Protein AF-A0A0M2PJA9-F1 (afdb_monomer_lite)

Foldseek 3Di:
DDDPCLVVVLVVLVVVLVVLVVCCVPPDVDPVSVVVSVVSVVVSVVSVVVCVVVPVCPPVVVVVVVVLVVQLVVLLVVLVVQLVVQLVVVVVCVVVVVDDDDSVRSNVVSVVVSVVSSVVSSVVVVVVD

Structure (mmCIF, N/CA/C/O backbone):
data_AF-A0A0M2PJA9-F1
#
_entry.id   AF-A0A0M2PJA9-F1
#
loop_
_atom_site.group_PDB
_atom_site.id
_atom_site.type_symbol
_atom_site.label_atom_id
_atom_site.label_alt_id
_atom_site.label_comp_id
_atom_site.label_asym_id
_atom_site.label_entity_id
_atom_site.label_seq_id
_atom_site.pdbx_PDB_ins_code
_atom_site.Cartn_x
_atom_site.Cartn_y
_atom_site.Cartn_z
_atom_site.occupancy
_atom_site.B_iso_or_equiv
_atom_site.auth_seq_id
_atom_site.auth_comp_id
_atom_site.auth_asym_id
_atom_site.auth_atom_id
_atom_site.pdbx_PDB_model_num
ATOM 1 N N . MET A 1 1 ? 10.267 5.808 -22.394 1.00 37.38 1 MET A N 1
ATOM 2 C CA . MET A 1 1 ? 9.254 6.317 -21.436 1.00 37.38 1 MET A CA 1
ATOM 3 C C . MET A 1 1 ? 8.039 5.380 -21.305 1.00 37.38 1 MET A C 1
ATOM 5 O O . MET A 1 1 ? 6.910 5.829 -21.160 1.00 37.38 1 MET A O 1
ATOM 9 N N . MET A 1 2 ? 8.244 4.058 -21.337 1.00 45.66 2 MET A N 1
ATOM 10 C CA . MET A 1 2 ? 7.163 3.067 -21.336 1.00 45.66 2 MET A CA 1
ATOM 11 C C . MET A 1 2 ? 7.559 1.926 -20.396 1.00 45.66 2 MET A C 1
ATOM 13 O O . MET A 1 2 ? 8.417 1.137 -20.761 1.00 45.66 2 MET A O 1
ATOM 17 N N . ASN A 1 3 ? 7.012 1.920 -19.169 1.00 49.75 3 ASN A N 1
ATOM 18 C CA . ASN A 1 3 ? 6.812 0.709 -18.345 1.00 49.75 3 ASN A CA 1
ATOM 19 C C . ASN A 1 3 ? 6.165 0.949 -16.961 1.00 49.75 3 ASN A C 1
ATOM 21 O O . ASN A 1 3 ? 5.643 0.004 -16.372 1.00 49.75 3 ASN A O 1
ATOM 25 N N . MET A 1 4 ? 6.110 2.187 -16.441 1.00 46.41 4 MET A N 1
ATOM 26 C CA . MET A 1 4 ? 5.408 2.460 -15.166 1.00 46.41 4 MET A CA 1
ATOM 27 C C . MET A 1 4 ? 3.885 2.291 -15.269 1.00 46.41 4 MET A C 1
ATOM 29 O O . MET A 1 4 ? 3.255 1.787 -14.342 1.00 46.41 4 MET A O 1
ATOM 33 N N . LYS A 1 5 ? 3.295 2.623 -16.427 1.00 49.28 5 LYS A N 1
ATOM 34 C CA . LYS A 1 5 ? 1.845 2.521 -16.660 1.00 49.28 5 LYS A CA 1
ATOM 35 C C . LYS A 1 5 ? 1.326 1.089 -16.470 1.00 49.28 5 LYS A C 1
ATOM 37 O O . LYS A 1 5 ? 0.276 0.920 -15.871 1.00 49.28 5 LYS A O 1
ATOM 42 N N . TYR A 1 6 ? 2.079 0.071 -16.898 1.00 50.50 6 TYR A N 1
ATOM 43 C CA . TYR A 1 6 ? 1.665 -1.336 -16.805 1.00 50.50 6 TYR A CA 1
ATOM 44 C C . TYR A 1 6 ? 1.787 -1.910 -15.391 1.00 50.50 6 TYR A C 1
ATOM 46 O O . TYR A 1 6 ? 0.882 -2.607 -14.940 1.00 50.50 6 TYR A O 1
ATOM 54 N N . LYS A 1 7 ? 2.862 -1.574 -14.662 1.00 54.88 7 LYS A N 1
ATOM 55 C CA . LYS A 1 7 ? 3.072 -2.036 -13.279 1.00 54.88 7 LYS A CA 1
ATOM 56 C C . LYS A 1 7 ? 2.040 -1.433 -12.323 1.00 54.88 7 LYS A C 1
ATOM 58 O O . LYS A 1 7 ? 1.399 -2.160 -11.571 1.00 54.88 7 LYS A O 1
ATOM 63 N N . THR A 1 8 ? 1.828 -0.120 -12.397 1.00 56.91 8 THR A N 1
ATOM 64 C CA . THR A 1 8 ? 0.839 0.576 -11.563 1.00 56.91 8 THR A CA 1
ATOM 65 C C . THR A 1 8 ? -0.585 0.153 -11.930 1.00 56.91 8 THR A C 1
ATOM 67 O O . THR A 1 8 ? -1.390 -0.107 -11.042 1.00 56.91 8 THR A O 1
ATOM 70 N N . TYR A 1 9 ? -0.887 -0.031 -13.221 1.00 65.31 9 TYR A N 1
ATOM 71 C CA . TYR A 1 9 ? -2.179 -0.559 -13.664 1.00 65.31 9 TYR A CA 1
ATOM 72 C C . TYR A 1 9 ? -2.434 -1.987 -13.167 1.00 65.31 9 TYR A C 1
ATOM 74 O O . TYR A 1 9 ? -3.529 -2.258 -12.689 1.00 65.31 9 TYR A O 1
ATOM 82 N N . PHE A 1 10 ? -1.438 -2.881 -13.198 1.00 65.69 10 PHE A N 1
ATOM 83 C CA . PHE A 1 10 ? -1.579 -4.237 -12.654 1.00 65.69 10 PHE A CA 1
ATOM 84 C C . PHE A 1 10 ? -1.876 -4.230 -11.148 1.00 65.69 10 PHE A C 1
ATOM 86 O O . PHE A 1 10 ? -2.748 -4.967 -10.695 1.00 65.69 10 PHE A O 1
ATOM 93 N N . ILE A 1 11 ? -1.208 -3.355 -10.388 1.00 67.75 11 ILE A N 1
ATOM 94 C CA . ILE A 1 11 ? -1.462 -3.168 -8.950 1.00 67.75 11 ILE A CA 1
ATOM 95 C C . ILE A 1 11 ? -2.884 -2.641 -8.711 1.00 67.75 11 ILE A C 1
ATOM 97 O O . ILE A 1 11 ? -3.604 -3.173 -7.875 1.00 67.75 11 ILE A O 1
ATOM 101 N N . PHE A 1 12 ? -3.343 -1.643 -9.468 1.00 70.00 12 PHE A N 1
ATOM 102 C CA . PHE A 1 12 ? -4.725 -1.167 -9.339 1.00 70.00 12 PHE A CA 1
ATOM 103 C C . PHE A 1 12 ? -5.751 -2.244 -9.714 1.00 70.00 12 PHE A C 1
ATOM 105 O O . PHE A 1 12 ? -6.774 -2.383 -9.046 1.00 70.00 12 PHE A O 1
ATOM 112 N N . GLN A 1 13 ? -5.471 -3.046 -10.743 1.00 70.62 13 GLN A N 1
ATOM 113 C CA . GLN A 1 13 ? -6.330 -4.163 -11.134 1.00 70.62 13 GLN A CA 1
ATOM 114 C C . GLN A 1 13 ? -6.351 -5.279 -10.080 1.00 70.62 13 GLN A C 1
ATOM 116 O O . GLN A 1 13 ? -7.376 -5.941 -9.944 1.00 70.62 13 GLN A O 1
ATOM 121 N N . SER A 1 14 ? -5.278 -5.482 -9.303 1.00 70.19 14 SER A N 1
ATOM 122 C CA . SER A 1 14 ? -5.246 -6.493 -8.235 1.00 70.19 14 SER A CA 1
ATOM 123 C C . SER A 1 14 ? -6.023 -6.080 -6.982 1.00 70.19 14 SER A C 1
ATOM 125 O O . SER A 1 14 ? -6.520 -6.945 -6.259 1.00 70.19 14 SER A O 1
ATOM 127 N N . MET A 1 15 ? -6.220 -4.777 -6.754 1.00 70.50 15 MET A N 1
ATOM 128 C CA . MET A 1 15 ? -7.066 -4.282 -5.661 1.00 70.50 15 MET A CA 1
ATOM 129 C C . MET A 1 15 ? -8.552 -4.600 -5.879 1.00 70.50 15 MET A C 1
ATOM 131 O O . MET A 1 15 ? -9.277 -4.797 -4.909 1.00 70.50 15 MET A O 1
ATOM 135 N N . ILE A 1 16 ? -9.011 -4.706 -7.130 1.00 73.62 16 ILE A N 1
ATOM 136 C CA . ILE A 1 16 ? -10.415 -4.994 -7.469 1.00 73.62 16 ILE A CA 1
ATOM 137 C C . ILE A 1 16 ? -10.895 -6.336 -6.879 1.00 73.62 16 ILE A C 1
ATOM 139 O O . ILE A 1 16 ? -11.874 -6.324 -6.129 1.00 73.62 16 ILE A O 1
ATOM 143 N N . PRO A 1 17 ? -10.244 -7.489 -7.142 1.00 69.19 17 PRO A N 1
ATOM 144 C CA . PRO A 1 17 ? -10.647 -8.749 -6.524 1.00 69.19 17 PRO A CA 1
ATOM 145 C C . PRO A 1 17 ? -10.494 -8.728 -4.997 1.00 69.19 17 PRO A C 1
ATOM 147 O O . PRO A 1 17 ? -11.353 -9.274 -4.312 1.00 69.19 17 PRO A O 1
ATOM 150 N N . LEU A 1 18 ? -9.476 -8.05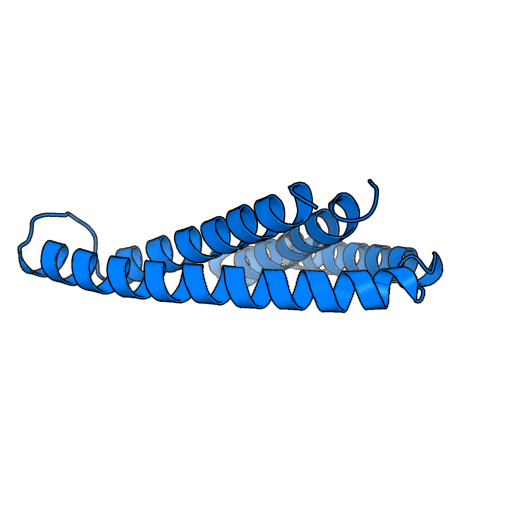5 -4.444 1.00 72.88 18 LEU A N 1
ATOM 151 C CA . LEU A 1 18 ? -9.306 -7.919 -2.989 1.00 72.88 18 LEU A CA 1
ATOM 152 C C . LEU A 1 18 ? -10.481 -7.182 -2.331 1.00 72.88 18 LEU A C 1
ATOM 154 O O . LEU A 1 18 ? -11.006 -7.642 -1.318 1.00 72.88 18 LEU A O 1
ATOM 158 N N . ILE A 1 19 ? -10.933 -6.076 -2.927 1.00 78.62 19 ILE A N 1
ATOM 159 C CA . ILE A 1 19 ? -12.103 -5.326 -2.458 1.00 78.62 19 ILE A CA 1
ATOM 160 C C . ILE A 1 19 ? -13.362 -6.189 -2.568 1.00 78.62 19 ILE A C 1
ATOM 162 O O . ILE A 1 19 ? -14.138 -6.248 -1.620 1.00 78.62 19 ILE A O 1
ATOM 166 N N . LEU A 1 20 ? -13.554 -6.902 -3.681 1.00 77.69 20 LEU A N 1
ATOM 167 C CA . LEU A 1 20 ? -14.718 -7.772 -3.880 1.00 77.69 20 LEU A CA 1
ATOM 168 C C . LEU A 1 20 ? -14.778 -8.917 -2.862 1.00 77.69 20 LEU A C 1
ATOM 170 O O . LEU A 1 20 ? -15.850 -9.196 -2.324 1.00 77.69 20 LEU A O 1
ATOM 174 N N . PHE A 1 21 ? -13.640 -9.536 -2.539 1.00 74.69 21 PHE A N 1
ATOM 175 C CA . PHE A 1 21 ? -13.568 -10.520 -1.458 1.00 74.69 21 PHE A CA 1
ATOM 176 C C . PHE A 1 21 ? -13.835 -9.888 -0.091 1.00 74.69 21 PHE A C 1
ATOM 178 O O . PHE A 1 21 ? -14.599 -10.452 0.689 1.00 74.69 21 PHE A O 1
ATOM 185 N N . GLY A 1 22 ? -13.287 -8.702 0.189 1.00 74.38 22 GLY A N 1
ATOM 186 C CA . GLY A 1 22 ? -13.598 -7.954 1.409 1.00 74.38 22 GLY A CA 1
ATOM 187 C C . GLY A 1 22 ? -15.099 -7.693 1.558 1.00 74.38 22 GLY A C 1
ATOM 188 O O . GLY A 1 22 ? -15.681 -7.994 2.596 1.00 74.38 22 GLY A O 1
ATOM 189 N N . VAL A 1 23 ? -15.758 -7.229 0.493 1.00 78.81 23 VAL A N 1
ATOM 190 C CA . VAL A 1 23 ? -17.212 -7.001 0.465 1.00 78.81 23 VAL A CA 1
ATOM 191 C C . VAL A 1 23 ? -17.990 -8.302 0.680 1.00 78.81 23 VAL A C 1
ATOM 193 O O . VAL A 1 23 ? -18.965 -8.310 1.434 1.00 78.81 23 VAL A O 1
ATOM 196 N N . TYR A 1 24 ? -17.561 -9.407 0.065 1.00 76.25 24 TYR A N 1
ATOM 197 C CA . TYR A 1 24 ? -18.192 -10.713 0.254 1.00 76.25 24 TYR A CA 1
ATOM 198 C C . TYR A 1 24 ? -18.102 -11.197 1.710 1.00 76.25 24 TYR A C 1
ATOM 200 O O . TYR A 1 24 ? -19.119 -11.588 2.283 1.00 76.25 24 TYR A O 1
ATOM 208 N N . PHE A 1 25 ? -16.916 -11.147 2.323 1.00 75.31 25 PHE A N 1
ATOM 209 C CA . PHE A 1 25 ? -16.701 -11.668 3.675 1.00 75.31 25 PHE A CA 1
ATOM 210 C C . PHE A 1 25 ? -17.277 -10.775 4.780 1.00 75.31 25 PHE A C 1
ATOM 212 O O . PHE A 1 25 ? -17.707 -11.305 5.805 1.00 75.31 25 PHE A O 1
ATOM 219 N N . ILE A 1 26 ? -17.296 -9.453 4.579 1.00 76.00 26 ILE A N 1
ATOM 220 C CA . ILE A 1 26 ? -17.696 -8.477 5.603 1.00 76.00 26 ILE A CA 1
ATOM 221 C C . ILE A 1 26 ? -19.189 -8.143 5.525 1.00 76.00 26 ILE A C 1
ATOM 223 O O . ILE A 1 26 ? -19.832 -8.057 6.565 1.00 76.00 26 ILE A O 1
ATOM 227 N N . ASN A 1 27 ? -19.747 -7.950 4.323 1.00 68.00 27 ASN A N 1
ATOM 228 C CA . ASN A 1 27 ? -21.079 -7.353 4.176 1.00 68.00 27 ASN A CA 1
ATOM 229 C C . ASN A 1 27 ? -22.172 -8.336 3.755 1.00 68.00 27 ASN A C 1
ATOM 231 O O . ASN A 1 27 ? -23.200 -8.407 4.421 1.00 68.00 27 ASN A O 1
ATOM 235 N N . SER A 1 28 ? -22.015 -9.043 2.630 1.00 65.94 28 SER A N 1
ATOM 236 C CA . SER A 1 28 ? -23.190 -9.661 1.987 1.00 65.94 28 SER A CA 1
ATOM 237 C C . SER A 1 28 ? -23.215 -11.187 1.971 1.00 65.94 28 SER A C 1
ATOM 239 O O . SER A 1 28 ? -24.301 -11.745 1.828 1.00 65.94 28 SER A O 1
ATOM 241 N N . ARG A 1 29 ? -22.060 -11.874 2.059 1.00 75.94 29 ARG A N 1
ATOM 242 C CA . ARG A 1 29 ? -21.909 -13.327 1.794 1.00 75.94 29 ARG A CA 1
ATOM 243 C C . ARG A 1 29 ? -22.729 -13.833 0.592 1.00 75.94 29 ARG A C 1
ATOM 245 O O . ARG A 1 29 ? -23.148 -14.985 0.553 1.00 75.94 29 ARG A O 1
ATOM 252 N N . SER A 1 30 ? -22.976 -12.976 -0.397 1.00 82.94 30 SER A N 1
ATOM 253 C CA . SER A 1 30 ? -23.829 -13.306 -1.535 1.00 82.94 30 SER A CA 1
ATOM 254 C C . SER A 1 30 ? -23.058 -14.110 -2.578 1.00 82.94 30 SER A C 1
ATOM 256 O O . SER A 1 30 ? -21.956 -13.729 -2.987 1.00 82.94 30 SER A O 1
ATOM 258 N N . ASN A 1 31 ? -23.679 -15.186 -3.071 1.00 84.00 31 ASN A N 1
ATOM 259 C CA . ASN A 1 31 ? -23.140 -16.025 -4.147 1.00 84.00 31 ASN A CA 1
ATOM 260 C C . ASN A 1 31 ? -22.795 -15.205 -5.398 1.00 84.00 31 ASN A C 1
ATOM 262 O O . ASN A 1 31 ? -21.812 -15.488 -6.077 1.00 84.00 31 ASN A O 1
ATOM 266 N N . LEU A 1 32 ? -23.561 -14.148 -5.679 1.00 83.31 32 LEU A N 1
ATOM 267 C CA . LEU A 1 32 ? -23.322 -13.271 -6.823 1.00 83.31 32 LEU A CA 1
ATOM 268 C C . LEU A 1 32 ? -22.023 -12.469 -6.645 1.00 83.31 32 LEU A C 1
ATOM 270 O O . LEU A 1 32 ? -21.220 -12.372 -7.570 1.00 83.31 32 LEU A O 1
ATOM 274 N N . THR A 1 33 ? -21.765 -11.954 -5.439 1.00 77.50 33 THR A N 1
ATOM 275 C CA . THR A 1 33 ? -20.529 -11.221 -5.120 1.00 77.50 33 THR A CA 1
ATOM 276 C C . THR A 1 33 ? -19.303 -12.135 -5.187 1.00 77.50 33 THR A C 1
ATOM 278 O O . THR A 1 33 ? -18.257 -11.717 -5.682 1.00 77.50 33 THR A O 1
ATOM 281 N N . LEU A 1 34 ? -19.446 -13.399 -4.776 1.00 76.31 34 LEU A N 1
ATOM 282 C CA . LEU A 1 34 ? -18.398 -14.415 -4.896 1.00 76.31 34 LEU A CA 1
ATOM 283 C C . LEU A 1 34 ? -18.070 -14.735 -6.362 1.00 76.31 34 LEU A C 1
ATOM 285 O O . LEU A 1 34 ? -16.899 -14.769 -6.735 1.00 76.31 34 LEU A O 1
ATOM 289 N N . ILE A 1 35 ? -19.088 -14.917 -7.209 1.00 86.31 35 ILE A N 1
ATOM 290 C CA . ILE A 1 35 ? -18.904 -15.180 -8.646 1.00 86.31 35 ILE A CA 1
ATOM 291 C C . ILE A 1 35 ? -18.170 -14.012 -9.318 1.00 86.31 35 ILE A C 1
ATOM 293 O O . ILE A 1 35 ? -17.216 -14.232 -10.064 1.00 86.31 35 ILE A O 1
ATOM 297 N N . ILE A 1 36 ? -18.554 -12.767 -9.017 1.00 84.31 36 ILE A N 1
ATOM 298 C CA . ILE A 1 36 ? -17.880 -11.575 -9.554 1.00 84.31 36 ILE A CA 1
ATOM 299 C C . ILE A 1 36 ? -16.426 -11.496 -9.064 1.00 84.31 36 ILE A C 1
ATOM 301 O O . ILE A 1 36 ? -15.536 -11.184 -9.858 1.00 84.31 36 ILE A O 1
ATOM 305 N N . ALA A 1 37 ? -16.160 -11.817 -7.793 1.00 77.94 37 ALA A N 1
ATOM 306 C CA . ALA A 1 37 ? -14.802 -11.850 -7.252 1.00 77.94 37 ALA A CA 1
ATOM 307 C C . ALA A 1 37 ? -13.927 -12.875 -7.991 1.00 77.94 37 ALA A C 1
ATOM 309 O O . ALA A 1 37 ? -12.817 -12.550 -8.412 1.00 77.94 37 ALA A O 1
ATOM 310 N N . ILE A 1 38 ? -14.447 -14.082 -8.231 1.00 81.12 38 ILE A N 1
ATOM 311 C CA . ILE A 1 38 ? -13.743 -15.140 -8.968 1.00 8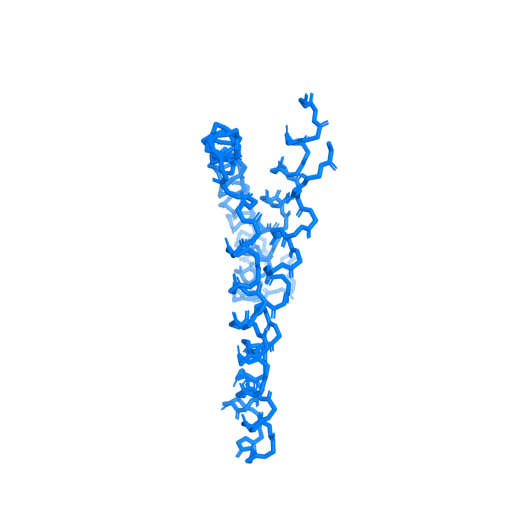1.12 38 ILE A CA 1
ATOM 312 C C . ILE A 1 38 ? -13.457 -14.707 -10.414 1.00 81.12 38 ILE A C 1
ATOM 314 O O . ILE A 1 38 ? -12.325 -14.842 -10.880 1.00 81.12 38 ILE A O 1
ATOM 318 N N . LEU A 1 39 ? -14.433 -14.125 -11.117 1.00 85.62 39 LEU A N 1
ATOM 319 C CA . LEU A 1 39 ? -14.231 -13.616 -12.481 1.00 85.62 39 LEU A CA 1
ATOM 320 C C . LEU A 1 39 ? -13.178 -12.497 -12.535 1.00 85.62 39 LEU A C 1
ATOM 322 O O . LEU A 1 39 ? -12.368 -12.453 -13.465 1.00 85.62 39 LEU A O 1
ATOM 326 N N . ALA A 1 40 ? -13.138 -11.624 -11.524 1.00 76.94 40 ALA A N 1
ATOM 327 C CA . ALA A 1 40 ? -12.115 -10.587 -11.409 1.00 76.94 40 ALA A CA 1
ATOM 328 C C . ALA A 1 40 ? -10.705 -11.179 -11.224 1.00 76.94 40 ALA A C 1
ATOM 330 O O . ALA A 1 40 ? -9.755 -10.685 -11.833 1.00 76.94 40 ALA A O 1
ATOM 331 N N . VAL A 1 41 ? -10.563 -12.269 -10.459 1.00 76.69 41 VAL A N 1
ATOM 332 C CA . VAL A 1 41 ? -9.290 -13.002 -10.322 1.00 76.69 41 VAL A CA 1
ATOM 333 C C . VAL A 1 41 ? -8.874 -13.620 -11.657 1.00 76.69 41 VAL A C 1
ATOM 335 O O . VAL A 1 41 ? -7.733 -13.438 -12.075 1.00 76.69 41 VAL A O 1
ATOM 338 N N . VAL A 1 42 ? -9.779 -14.300 -12.365 1.00 81.75 42 VAL A N 1
ATOM 339 C CA . VAL A 1 42 ? -9.471 -14.912 -13.672 1.00 81.75 42 VAL A CA 1
ATOM 340 C C . VAL A 1 42 ? -8.988 -13.855 -14.671 1.00 81.75 42 VAL A C 1
ATOM 342 O O . VAL A 1 42 ? -7.986 -14.059 -15.362 1.00 81.75 42 VAL A O 1
ATOM 345 N N . ARG A 1 43 ? -9.634 -12.684 -14.696 1.00 78.88 43 ARG A N 1
ATOM 346 C CA . ARG A 1 43 ? -9.207 -11.544 -15.517 1.00 78.88 43 ARG A CA 1
ATOM 347 C C . ARG A 1 43 ? -7.820 -11.031 -15.121 1.00 78.88 43 ARG A C 1
ATOM 349 O O . ARG A 1 43 ? -7.011 -10.761 -16.006 1.00 78.88 43 ARG A O 1
ATOM 356 N N . LEU A 1 44 ? -7.531 -10.914 -13.823 1.00 77.31 44 LEU A N 1
ATOM 357 C CA . LEU A 1 44 ? -6.219 -10.488 -13.324 1.00 77.31 44 LEU A CA 1
ATOM 358 C C . LEU A 1 44 ? -5.114 -11.470 -13.735 1.00 77.31 44 LEU A C 1
ATOM 360 O O . LEU A 1 44 ? -4.060 -11.044 -14.205 1.00 77.31 44 LEU A O 1
ATOM 364 N N . ILE A 1 45 ? -5.370 -12.774 -13.609 1.00 73.69 45 ILE A N 1
ATOM 365 C CA . ILE A 1 45 ? -4.436 -13.830 -14.019 1.00 73.69 45 ILE A CA 1
ATOM 366 C C . ILE A 1 45 ? -4.175 -13.740 -15.523 1.00 73.69 45 ILE A C 1
ATOM 368 O O . ILE A 1 45 ? -3.018 -13.706 -15.936 1.00 73.69 45 ILE A O 1
ATOM 372 N N . SER A 1 46 ? -5.223 -13.628 -16.346 1.00 78.00 46 SER A N 1
ATOM 373 C CA . SER A 1 46 ? -5.073 -13.467 -17.798 1.00 78.00 46 SER A CA 1
ATOM 374 C C . SER A 1 46 ? -4.244 -12.233 -18.159 1.00 78.00 46 SER A C 1
ATOM 376 O O . SER A 1 46 ? -3.435 -12.283 -19.085 1.00 78.00 46 SER A O 1
ATOM 378 N N . LEU A 1 47 ? -4.422 -11.132 -17.429 1.00 73.75 47 LEU A N 1
ATOM 379 C CA . LEU A 1 47 ? -3.668 -9.905 -17.647 1.00 73.75 47 LEU A CA 1
ATOM 380 C C . LEU A 1 47 ? -2.191 -10.074 -17.255 1.00 73.75 47 LEU A C 1
ATOM 382 O O . LEU A 1 47 ? -1.311 -9.640 -17.994 1.00 73.75 47 LEU A O 1
ATOM 386 N N . GLY A 1 48 ? -1.912 -10.775 -16.153 1.00 66.12 48 GLY A N 1
ATOM 387 C CA . GLY A 1 48 ? -0.552 -11.139 -15.745 1.00 66.12 48 GLY A CA 1
ATOM 388 C C . GLY A 1 48 ? 0.150 -12.055 -16.753 1.00 66.12 48 GLY A C 1
ATOM 389 O O . GLY A 1 48 ? 1.315 -11.834 -17.078 1.00 66.12 48 GLY A O 1
ATOM 390 N N . VAL A 1 49 ? -0.569 -13.035 -17.313 1.00 74.81 49 VAL A N 1
ATOM 391 C CA . VAL A 1 49 ? -0.052 -13.937 -18.357 1.00 74.81 49 VAL A CA 1
ATOM 392 C C . VAL A 1 49 ? 0.285 -13.176 -19.641 1.00 74.81 49 VAL A C 1
ATOM 394 O O . VAL A 1 49 ? 1.330 -13.434 -20.234 1.00 74.81 49 VAL A O 1
ATOM 397 N N . ASN A 1 50 ? -0.550 -12.223 -20.061 1.00 71.56 50 ASN A N 1
ATOM 398 C CA . ASN A 1 50 ? -0.279 -11.413 -21.252 1.00 71.56 50 ASN A CA 1
ATOM 399 C C . ASN A 1 50 ? 0.955 -10.520 -21.066 1.00 71.56 50 ASN A C 1
ATOM 401 O O . ASN A 1 50 ? 1.833 -10.515 -21.925 1.00 71.56 50 ASN A O 1
ATOM 405 N N . ILE A 1 51 ? 1.083 -9.858 -19.910 1.00 67.69 51 ILE A N 1
ATOM 406 C CA . ILE A 1 51 ? 2.274 -9.060 -19.568 1.00 67.69 51 ILE A CA 1
ATOM 407 C C . ILE A 1 51 ? 3.544 -9.925 -19.588 1.00 67.69 51 ILE A C 1
ATOM 409 O O . ILE A 1 51 ? 4.596 -9.475 -20.042 1.00 67.69 51 ILE A O 1
ATOM 413 N N . HIS A 1 52 ? 3.451 -11.169 -19.114 1.00 65.12 52 HIS A N 1
ATOM 414 C CA . HIS A 1 52 ? 4.571 -12.105 -19.110 1.00 65.12 52 HIS A CA 1
ATOM 415 C C . HIS A 1 52 ? 4.956 -12.571 -20.524 1.00 65.12 52 HIS A C 1
ATOM 417 O O . HIS A 1 52 ? 6.136 -12.563 -20.872 1.00 65.12 52 HIS A O 1
ATOM 423 N N . LYS A 1 53 ? 3.972 -12.936 -21.359 1.00 67.06 53 LYS A N 1
ATOM 424 C CA . LYS A 1 53 ? 4.188 -13.410 -22.739 1.00 67.06 53 LYS A CA 1
ATOM 425 C C . LYS A 1 53 ? 4.820 -12.359 -23.651 1.00 67.06 53 LYS A C 1
ATOM 427 O O . LYS A 1 53 ? 5.578 -12.722 -24.543 1.00 67.06 53 LYS A O 1
ATOM 432 N N . GLU A 1 54 ? 4.553 -11.076 -23.423 1.00 66.19 54 GLU A N 1
ATOM 433 C CA . GLU A 1 54 ? 5.120 -9.986 -24.229 1.00 66.19 54 GLU A CA 1
ATOM 434 C C . GLU A 1 54 ? 6.596 -9.672 -23.910 1.00 66.19 54 GLU A C 1
ATOM 436 O O . GLU A 1 54 ? 7.157 -8.729 -24.464 1.00 66.19 54 GLU A O 1
ATOM 441 N N . ASN A 1 55 ? 7.269 -10.453 -23.047 1.00 54.41 55 ASN A N 1
ATOM 442 C CA . ASN A 1 55 ? 8.694 -10.295 -22.710 1.00 54.41 55 ASN A CA 1
ATOM 443 C C . ASN A 1 55 ? 9.088 -8.861 -22.296 1.00 54.41 55 ASN A C 1
ATOM 445 O O . ASN A 1 55 ? 10.261 -8.473 -22.346 1.00 54.41 55 ASN A O 1
ATOM 449 N N . LEU A 1 56 ? 8.130 -8.096 -21.759 1.00 55.00 56 LEU A N 1
ATOM 450 C CA . LEU A 1 56 ? 8.312 -6.756 -21.186 1.00 55.00 56 LEU A CA 1
ATOM 451 C C . LEU A 1 56 ? 9.185 -6.760 -19.910 1.00 55.00 56 LEU A C 1
ATOM 453 O O . LEU A 1 56 ? 9.273 -5.751 -19.215 1.00 55.00 56 LEU A O 1
ATOM 457 N N . TRP A 1 57 ? 9.840 -7.888 -19.608 1.00 49.53 57 TRP A N 1
ATOM 458 C CA . TRP A 1 57 ? 10.753 -8.155 -18.493 1.00 49.53 57 TRP A CA 1
ATOM 459 C C . TRP A 1 57 ? 12.182 -8.543 -18.940 1.00 49.53 57 TRP A C 1
ATOM 461 O O . TRP A 1 57 ? 12.986 -8.974 -18.116 1.00 49.53 57 TRP A O 1
ATOM 471 N N . ASN A 1 58 ? 12.548 -8.375 -20.219 1.00 49.97 58 ASN A N 1
ATOM 472 C CA . ASN A 1 58 ? 13.910 -8.671 -20.701 1.00 49.97 58 ASN A CA 1
ATOM 473 C C . ASN A 1 58 ? 14.995 -7.728 -20.136 1.00 49.97 58 ASN A C 1
ATOM 475 O O . ASN A 1 58 ? 14.680 -6.619 -19.725 1.00 49.97 58 ASN A O 1
ATOM 479 N N . SER A 1 59 ? 16.261 -8.175 -20.131 1.00 48.00 59 SER A N 1
ATOM 480 C CA . SER A 1 59 ? 17.447 -7.700 -19.367 1.00 48.00 59 SER A CA 1
ATOM 481 C C . SER A 1 59 ? 17.612 -6.194 -19.069 1.00 48.00 59 SER A C 1
ATOM 483 O O . SER A 1 59 ? 18.091 -5.851 -17.985 1.00 48.00 59 SER A O 1
ATOM 485 N N . ILE A 1 60 ? 17.164 -5.293 -19.947 1.00 50.59 60 ILE A N 1
ATOM 486 C CA . ILE A 1 60 ? 17.101 -3.836 -19.706 1.00 50.59 60 ILE A CA 1
ATOM 487 C C . ILE A 1 60 ? 16.137 -3.512 -18.546 1.00 50.59 60 ILE A C 1
ATOM 489 O O . ILE A 1 60 ? 16.435 -2.687 -17.684 1.00 50.59 60 ILE A O 1
ATOM 493 N N . ASN A 1 61 ? 15.029 -4.248 -18.439 1.00 51.12 61 ASN A N 1
ATOM 494 C CA . ASN A 1 61 ? 14.096 -4.209 -17.316 1.00 51.12 61 ASN A CA 1
ATOM 495 C C . ASN A 1 61 ? 14.656 -4.817 -16.038 1.00 51.12 61 ASN A C 1
ATOM 497 O O . ASN A 1 61 ? 14.156 -4.460 -14.988 1.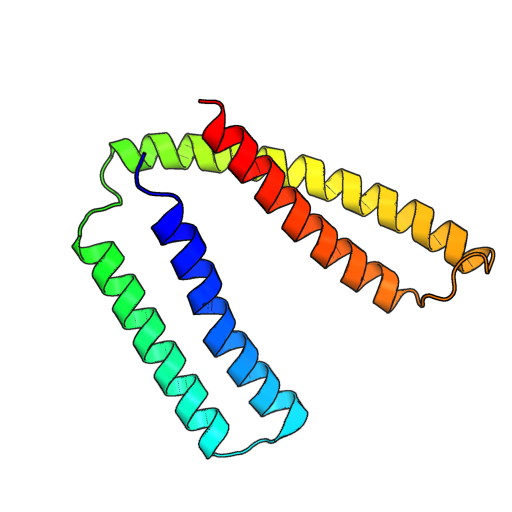00 51.12 61 ASN A O 1
ATOM 501 N N . ARG A 1 62 ? 15.686 -5.674 -16.088 1.00 48.56 62 ARG A N 1
ATOM 502 C CA . ARG A 1 62 ? 16.376 -6.184 -14.886 1.00 48.56 62 ARG A CA 1
ATOM 503 C C . ARG A 1 62 ? 17.271 -5.116 -14.256 1.00 48.56 62 ARG A C 1
ATOM 505 O O . ARG A 1 62 ? 17.294 -4.990 -13.037 1.00 48.56 62 ARG A O 1
ATOM 512 N N . GLN A 1 63 ? 17.970 -4.326 -15.076 1.00 48.62 63 GLN A N 1
ATOM 513 C CA . GLN A 1 63 ? 18.740 -3.167 -14.604 1.00 48.62 63 GLN A CA 1
ATOM 514 C C . GLN A 1 63 ? 17.818 -2.025 -14.155 1.00 48.62 63 GLN A C 1
ATOM 516 O O . GLN A 1 63 ? 18.044 -1.445 -13.092 1.00 48.62 63 GLN A O 1
ATOM 521 N N . HIS A 1 64 ? 16.728 -1.760 -14.885 1.00 53.66 64 HIS A N 1
ATOM 522 C CA . HIS A 1 64 ? 15.674 -0.865 -14.405 1.00 53.66 64 HIS A CA 1
ATOM 523 C C . HIS A 1 64 ? 14.961 -1.414 -13.159 1.00 53.66 64 HIS A C 1
ATOM 525 O O . HIS A 1 64 ? 14.614 -0.609 -12.306 1.00 53.66 64 HIS A O 1
ATOM 531 N N . ASP A 1 65 ? 14.783 -2.732 -12.992 1.00 54.28 65 ASP A N 1
ATOM 532 C CA . ASP A 1 65 ? 14.214 -3.358 -11.783 1.00 54.28 65 ASP A CA 1
ATOM 533 C C . ASP A 1 65 ? 15.145 -3.216 -10.589 1.00 54.28 65 ASP A C 1
ATOM 535 O O . ASP A 1 65 ? 14.676 -2.904 -9.507 1.00 54.28 65 ASP A O 1
ATOM 539 N N . GLN A 1 66 ? 16.457 -3.409 -10.745 1.00 51.75 66 GLN A N 1
ATOM 540 C CA . GLN A 1 66 ? 17.398 -3.200 -9.641 1.00 51.75 66 GLN A CA 1
ATOM 541 C C . GLN A 1 66 ? 17.432 -1.730 -9.199 1.00 51.75 66 GLN A C 1
ATOM 543 O O . GLN A 1 66 ? 17.454 -1.457 -7.999 1.00 51.75 66 GLN A O 1
ATOM 548 N N . ARG A 1 67 ? 17.348 -0.786 -10.145 1.00 57.91 67 ARG A N 1
ATOM 549 C CA . ARG A 1 67 ? 17.274 0.657 -9.855 1.00 57.91 67 ARG A CA 1
ATOM 550 C C . ARG A 1 67 ? 15.928 1.069 -9.256 1.00 57.91 67 ARG A C 1
ATOM 552 O O . ARG A 1 67 ? 15.900 1.691 -8.202 1.00 57.91 67 ARG A O 1
ATOM 559 N N . THR A 1 68 ? 14.808 0.629 -9.835 1.00 61.25 68 THR A N 1
ATOM 560 C CA . THR A 1 68 ? 13.467 0.853 -9.257 1.00 61.25 68 THR A CA 1
ATOM 561 C C . THR A 1 68 ? 13.282 0.131 -7.925 1.00 61.25 68 THR A C 1
ATOM 563 O O . THR A 1 68 ? 12.531 0.618 -7.087 1.00 61.25 68 THR A O 1
ATOM 566 N N . ARG A 1 69 ? 13.997 -0.972 -7.676 1.00 66.06 69 ARG A N 1
ATOM 567 C CA . ARG A 1 69 ? 14.066 -1.644 -6.373 1.00 66.06 69 ARG A CA 1
ATOM 568 C C . ARG A 1 69 ? 14.826 -0.798 -5.360 1.00 66.06 69 ARG A C 1
ATOM 570 O O . ARG A 1 69 ? 14.311 -0.620 -4.265 1.00 66.06 69 ARG A O 1
ATOM 577 N N . SER A 1 70 ? 15.980 -0.232 -5.717 1.00 71.25 70 SER A N 1
ATOM 578 C CA . SER A 1 70 ? 16.706 0.716 -4.854 1.00 71.25 70 SER A CA 1
ATOM 579 C C . SER A 1 70 ? 15.848 1.941 -4.515 1.00 71.25 70 SER A C 1
ATOM 581 O O . SER A 1 70 ? 15.669 2.267 -3.343 1.00 71.25 70 SER A O 1
ATOM 583 N N . ASN A 1 71 ? 15.213 2.547 -5.521 1.00 72.31 71 ASN A N 1
ATOM 584 C CA . ASN A 1 71 ? 14.311 3.687 -5.345 1.00 72.31 71 ASN A CA 1
ATOM 585 C C . ASN A 1 71 ? 13.071 3.319 -4.516 1.00 72.31 71 ASN A C 1
ATOM 587 O O . ASN A 1 71 ? 12.638 4.103 -3.678 1.00 72.31 71 ASN A O 1
ATOM 591 N N . ALA A 1 72 ? 12.512 2.118 -4.691 1.00 75.19 72 ALA A N 1
ATOM 592 C CA . ALA A 1 72 ? 11.401 1.632 -3.876 1.00 75.19 72 ALA A CA 1
ATOM 593 C C . ALA A 1 72 ? 11.815 1.371 -2.420 1.00 75.19 72 ALA A C 1
ATOM 595 O O . ALA A 1 72 ? 11.051 1.708 -1.519 1.00 75.19 72 ALA A O 1
ATOM 596 N N . TYR A 1 73 ? 13.010 0.824 -2.171 1.00 76.69 73 TYR A N 1
ATOM 597 C CA . TYR A 1 73 ? 13.543 0.678 -0.813 1.00 76.69 73 TYR A CA 1
ATOM 598 C C . TYR A 1 73 ? 13.765 2.033 -0.153 1.00 76.69 73 TYR A C 1
ATOM 600 O O . TYR A 1 73 ? 13.368 2.215 0.993 1.00 76.69 73 TYR A O 1
ATOM 608 N N . PHE A 1 74 ? 14.347 2.993 -0.870 1.00 72.31 74 PHE A N 1
ATOM 609 C CA . PHE A 1 74 ? 14.586 4.331 -0.341 1.00 72.31 74 PHE A CA 1
ATOM 610 C C . PHE A 1 74 ? 13.277 5.090 -0.078 1.00 72.31 74 PHE A C 1
ATOM 612 O O . PHE A 1 74 ? 13.094 5.654 0.998 1.00 72.31 74 PHE A O 1
ATOM 619 N N . ALA A 1 75 ? 12.318 5.028 -1.005 1.00 74.12 75 ALA A N 1
ATOM 620 C CA . ALA A 1 75 ? 10.986 5.598 -0.810 1.00 74.12 75 ALA A CA 1
ATOM 621 C C . ALA A 1 75 ? 10.243 4.935 0.361 1.00 74.12 75 ALA A C 1
ATOM 623 O O . ALA A 1 75 ? 9.603 5.621 1.156 1.00 74.12 75 ALA A O 1
ATOM 624 N N . GLY A 1 76 ? 10.357 3.610 0.494 1.00 74.19 76 GLY A N 1
ATOM 625 C CA . GLY A 1 76 ? 9.807 2.861 1.622 1.00 74.19 76 GLY A CA 1
ATOM 626 C C . GLY A 1 76 ? 10.465 3.239 2.949 1.00 74.19 76 GLY A C 1
ATOM 627 O O . GLY A 1 76 ? 9.771 3.386 3.949 1.00 74.19 76 GLY A O 1
ATOM 628 N N . TYR A 1 77 ? 11.778 3.472 2.956 1.00 76.44 77 TYR A N 1
ATOM 629 C CA . TYR A 1 77 ? 12.527 3.923 4.129 1.00 76.44 77 TYR A CA 1
ATOM 630 C C . TYR A 1 77 ? 12.086 5.318 4.585 1.00 76.44 77 TYR A C 1
ATOM 632 O O . TYR A 1 77 ? 11.776 5.502 5.760 1.00 76.44 77 TYR A O 1
ATOM 640 N N . ILE A 1 78 ? 11.981 6.281 3.661 1.00 72.06 78 ILE A N 1
ATOM 641 C CA . ILE A 1 78 ? 11.459 7.625 3.960 1.00 72.06 78 ILE A CA 1
ATOM 642 C C . ILE A 1 78 ? 10.038 7.525 4.514 1.00 72.06 78 ILE A C 1
ATOM 644 O O . ILE A 1 78 ? 9.760 8.046 5.591 1.00 72.06 78 ILE A O 1
ATOM 648 N N . SER A 1 79 ? 9.162 6.800 3.814 1.00 79.69 79 SER A N 1
ATOM 649 C CA . SER A 1 79 ? 7.779 6.599 4.242 1.00 79.69 79 SER A CA 1
ATOM 650 C C . SER A 1 79 ? 7.694 5.990 5.639 1.00 79.69 79 SER A C 1
ATOM 652 O O . SER A 1 79 ? 6.878 6.430 6.442 1.00 79.69 79 SER A O 1
ATOM 654 N N . PHE A 1 80 ? 8.515 4.986 5.947 1.00 80.25 80 PHE A N 1
ATOM 655 C CA . PHE A 1 80 ? 8.525 4.338 7.255 1.00 80.25 80 PHE A CA 1
ATOM 656 C C . PHE A 1 80 ? 8.862 5.328 8.376 1.00 80.25 80 PHE A C 1
ATOM 658 O O . PHE A 1 80 ? 8.138 5.401 9.369 1.00 80.25 80 PHE A O 1
ATOM 665 N N . TRP A 1 81 ? 9.911 6.136 8.205 1.00 77.75 81 TRP A N 1
ATOM 666 C CA . TRP A 1 81 ? 10.278 7.146 9.199 1.00 77.75 81 TRP A CA 1
ATOM 667 C C . TRP A 1 81 ? 9.221 8.237 9.340 1.00 77.75 81 TRP A C 1
ATOM 669 O O . TRP A 1 81 ? 8.882 8.616 10.460 1.00 77.75 81 TRP A O 1
ATOM 679 N N . SER A 1 82 ? 8.645 8.699 8.230 1.00 73.25 82 SER A N 1
ATOM 680 C CA . SER A 1 82 ? 7.545 9.664 8.259 1.00 73.25 82 SER A CA 1
ATOM 681 C C . SER A 1 82 ? 6.315 9.109 8.977 1.00 73.25 82 SER A C 1
ATOM 683 O O . SER A 1 82 ? 5.734 9.803 9.806 1.00 73.25 82 SER A O 1
ATOM 685 N N . MET A 1 83 ? 5.955 7.845 8.736 1.00 81.81 83 MET A N 1
ATOM 686 C CA . MET A 1 83 ? 4.875 7.170 9.457 1.00 81.81 83 MET A CA 1
ATOM 687 C C . MET A 1 83 ? 5.160 7.081 10.956 1.00 81.81 83 MET A C 1
ATOM 689 O O . MET A 1 83 ? 4.280 7.376 11.759 1.00 81.81 83 MET A O 1
ATOM 693 N N . LEU A 1 84 ? 6.381 6.706 11.343 1.00 80.56 84 LEU A N 1
ATOM 694 C CA . LEU A 1 84 ? 6.777 6.589 12.747 1.00 80.56 84 LEU A CA 1
ATOM 695 C C . LEU A 1 84 ? 6.656 7.941 13.467 1.00 80.56 84 LEU A C 1
ATOM 697 O O . LEU A 1 84 ? 6.076 8.012 14.550 1.00 80.56 84 LEU A O 1
ATOM 701 N N . ILE A 1 85 ? 7.116 9.024 12.836 1.00 78.25 85 ILE A N 1
ATOM 702 C CA . ILE A 1 85 ? 6.973 10.390 13.357 1.00 78.25 85 ILE A CA 1
ATOM 703 C C . ILE A 1 85 ? 5.492 10.789 13.464 1.00 78.25 85 ILE A C 1
ATOM 705 O O . ILE A 1 85 ? 5.069 11.277 14.512 1.00 78.25 85 ILE A O 1
ATOM 709 N N . CYS A 1 86 ? 4.684 10.550 12.425 1.00 78.94 86 CYS A N 1
ATOM 710 C CA . CYS A 1 86 ? 3.250 10.854 12.437 1.00 78.94 86 CYS A CA 1
ATOM 711 C C . CYS A 1 86 ? 2.495 10.089 13.531 1.00 78.94 86 CYS A C 1
ATOM 713 O O . CYS A 1 86 ? 1.641 10.678 14.191 1.00 78.94 86 CYS A O 1
ATOM 715 N N . LEU A 1 87 ? 2.826 8.817 13.768 1.00 85.19 87 LEU A N 1
ATOM 716 C CA . LEU A 1 87 ? 2.237 8.025 14.849 1.00 85.19 87 LEU A CA 1
ATOM 717 C C . LEU A 1 87 ? 2.614 8.576 16.225 1.00 85.19 87 LEU A C 1
ATOM 719 O O . LEU A 1 87 ? 1.741 8.700 17.079 1.00 85.19 87 LEU A O 1
ATOM 723 N N . LEU A 1 88 ? 3.883 8.939 16.443 1.00 81.75 88 LEU A N 1
ATOM 724 C CA . LEU A 1 88 ? 4.333 9.516 17.715 1.00 81.75 88 LEU A CA 1
ATOM 725 C C . LEU A 1 88 ? 3.646 10.854 18.001 1.00 81.75 88 LEU A C 1
ATOM 727 O O . LEU A 1 88 ? 3.104 11.047 19.089 1.00 81.75 88 LEU A O 1
ATOM 731 N N . ILE A 1 89 ? 3.622 11.759 17.020 1.00 78.62 89 ILE A N 1
ATOM 732 C CA . ILE A 1 89 ? 2.956 13.059 17.154 1.00 78.62 89 ILE A CA 1
ATOM 733 C C . ILE A 1 89 ? 1.454 12.853 17.355 1.00 78.62 89 ILE A C 1
ATOM 735 O O . ILE A 1 89 ? 0.882 13.389 18.30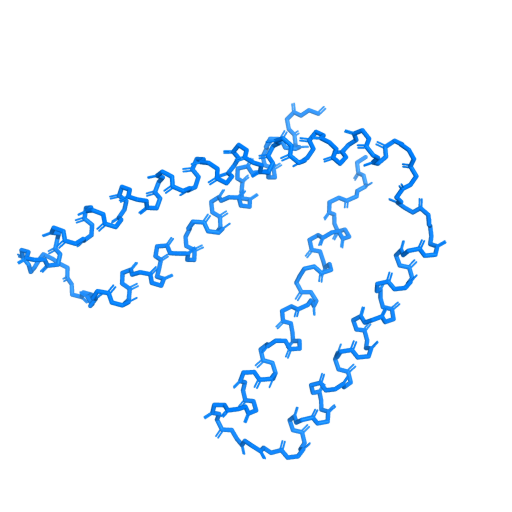0 1.00 78.62 89 ILE A O 1
ATOM 739 N N . GLY A 1 90 ? 0.816 12.037 16.516 1.00 77.12 90 GLY A N 1
ATOM 740 C CA . GLY A 1 90 ? -0.612 11.754 16.601 1.00 77.12 90 GLY A CA 1
ATOM 741 C C . GLY A 1 90 ? -1.013 11.152 17.946 1.00 77.12 90 GLY A C 1
ATOM 742 O O . GLY A 1 90 ? -1.994 11.593 18.537 1.00 77.12 90 GLY A O 1
ATOM 743 N N . ALA A 1 91 ? -0.232 10.216 18.489 1.00 82.69 91 ALA A N 1
ATOM 744 C CA . ALA A 1 91 ? -0.502 9.619 19.794 1.00 82.69 91 ALA A CA 1
ATOM 745 C C . ALA A 1 91 ? -0.414 10.651 20.930 1.00 82.69 91 ALA A C 1
ATOM 747 O O . ALA A 1 91 ? -1.254 10.646 21.830 1.00 82.69 91 ALA A O 1
ATOM 748 N N . ILE A 1 92 ? 0.556 11.573 20.875 1.00 85.31 92 ILE A N 1
ATOM 749 C CA . ILE A 1 92 ? 0.658 12.686 21.832 1.00 85.31 92 ILE A CA 1
ATOM 750 C C . ILE A 1 92 ? -0.558 13.612 21.707 1.00 85.31 92 ILE A C 1
ATOM 752 O O . ILE A 1 92 ? -1.123 14.016 22.724 1.00 85.31 92 ILE A O 1
ATOM 756 N N . LEU A 1 93 ? -0.986 13.936 20.487 1.00 80.12 93 LEU A N 1
ATOM 757 C CA . LEU A 1 93 ? -2.140 14.805 20.250 1.00 80.12 93 LEU A CA 1
ATOM 758 C C . LEU A 1 93 ? -3.452 14.171 20.741 1.00 80.12 93 LEU A C 1
ATOM 760 O O . LEU A 1 93 ? -4.252 14.866 21.368 1.00 80.12 93 LEU A O 1
ATOM 764 N N . ILE A 1 94 ? -3.649 12.864 20.527 1.00 85.44 94 ILE A N 1
ATOM 765 C CA . ILE A 1 94 ? -4.799 12.110 21.061 1.00 85.44 94 ILE A CA 1
ATOM 766 C C . ILE A 1 94 ? -4.761 12.100 22.589 1.00 85.44 94 ILE A C 1
ATOM 768 O O . ILE A 1 94 ? -5.760 12.416 23.230 1.00 85.44 94 ILE A O 1
ATOM 772 N N . LYS A 1 95 ? -3.602 11.800 23.194 1.00 89.12 95 LYS A N 1
ATOM 773 C CA . LYS A 1 95 ? -3.447 11.781 24.658 1.00 89.12 95 LYS A CA 1
ATOM 774 C C . LYS A 1 95 ? -3.807 13.126 25.298 1.00 89.12 95 LYS A C 1
ATOM 776 O O . LYS A 1 95 ? -4.381 13.147 26.381 1.00 89.12 95 LYS A O 1
ATOM 781 N N . ASN A 1 96 ? -3.488 14.235 24.633 1.00 89.44 96 ASN A N 1
ATOM 782 C CA . ASN A 1 96 ? -3.815 15.585 25.098 1.00 89.44 96 ASN A CA 1
ATOM 783 C C . ASN A 1 96 ? -5.211 16.065 24.660 1.00 89.44 96 ASN A C 1
ATOM 785 O O . ASN A 1 96 ? -5.538 17.228 24.867 1.00 89.44 96 ASN A O 1
ATOM 789 N N . SER A 1 97 ? -6.036 15.196 24.064 1.00 86.31 97 SER A N 1
ATOM 790 C CA . SER A 1 97 ? -7.385 15.524 23.573 1.00 86.31 97 SER A CA 1
ATOM 791 C C . SER A 1 97 ? -7.423 16.693 22.575 1.00 86.31 97 SER A C 1
ATOM 793 O O . SER A 1 97 ? -8.425 17.394 22.472 1.00 86.31 97 SER A O 1
ATOM 795 N N . ILE A 1 98 ? -6.331 16.914 21.832 1.00 86.06 98 ILE A N 1
ATOM 796 C CA . ILE A 1 98 ? -6.218 18.001 20.844 1.00 86.06 98 ILE A CA 1
ATOM 797 C C . ILE A 1 98 ? -6.931 17.627 19.537 1.00 86.06 98 ILE A C 1
ATOM 799 O O . ILE A 1 98 ? -7.447 18.493 18.836 1.00 86.06 98 ILE A O 1
ATOM 803 N N . ILE A 1 99 ? -6.965 16.335 19.203 1.00 75.94 99 ILE A N 1
ATOM 804 C CA . ILE A 1 99 ? -7.602 15.805 17.993 1.00 75.94 99 ILE A CA 1
ATOM 805 C C . ILE A 1 99 ? -8.626 14.730 18.350 1.00 75.94 99 ILE A C 1
ATOM 807 O O . ILE A 1 99 ? -8.402 13.918 19.245 1.00 75.94 99 ILE A O 1
ATOM 811 N N . VAL A 1 100 ? -9.743 14.715 17.619 1.00 82.75 100 VAL A N 1
ATOM 812 C CA . VAL A 1 100 ? -10.872 13.794 17.833 1.00 82.75 100 VAL A CA 1
ATOM 813 C C . VAL A 1 100 ? -10.734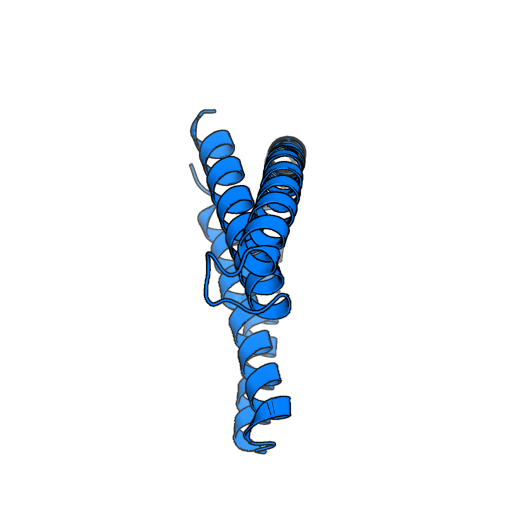 12.577 16.914 1.00 82.75 100 VAL A C 1
ATOM 815 O O . VAL A 1 100 ? -11.593 12.300 16.082 1.00 82.75 100 VAL A O 1
ATOM 818 N N . TYR A 1 101 ? -9.607 11.882 17.025 1.00 77.94 101 TYR A N 1
ATOM 819 C CA . TYR A 1 101 ? -9.377 10.606 16.351 1.00 77.94 101 TYR A CA 1
ATOM 820 C C . TYR A 1 101 ? -9.045 9.541 17.388 1.00 77.94 101 TYR A C 1
ATOM 822 O O . TYR A 1 101 ? -8.383 9.829 18.386 1.00 77.94 101 TYR A O 1
ATOM 830 N N . ASP A 1 102 ? -9.489 8.309 17.151 1.00 88.06 102 ASP A N 1
ATOM 831 C CA . ASP A 1 102 ? -9.055 7.170 17.957 1.00 88.06 102 ASP A CA 1
ATOM 832 C C . ASP A 1 102 ? -7.684 6.635 17.483 1.00 88.06 102 ASP A C 1
ATOM 834 O O . ASP A 1 102 ? -7.185 6.966 16.401 1.00 88.06 102 ASP A O 1
ATOM 838 N N . TYR A 1 103 ? -7.039 5.804 18.308 1.00 85.06 103 TYR A N 1
ATOM 839 C CA . TYR A 1 103 ? -5.720 5.247 17.986 1.00 85.06 103 TYR A CA 1
ATOM 840 C C . TYR A 1 103 ? -5.728 4.355 16.735 1.00 85.06 103 TYR A C 1
ATOM 842 O O . TYR A 1 103 ? -4.737 4.315 16.007 1.00 85.06 103 TYR A O 1
ATOM 850 N N . LEU A 1 104 ? -6.825 3.646 16.461 1.00 87.81 104 LEU A N 1
ATOM 851 C CA . LEU A 1 104 ? -6.948 2.767 15.300 1.00 87.81 104 LEU A CA 1
ATOM 852 C C . LEU A 1 104 ? -7.088 3.590 14.013 1.00 87.81 104 LEU A C 1
ATOM 854 O O . LEU A 1 104 ? -6.414 3.301 13.026 1.00 87.81 104 LEU A O 1
ATOM 858 N N . GLN A 1 105 ? -7.879 4.659 14.042 1.00 82.56 105 GLN A N 1
ATOM 859 C CA . GLN A 1 105 ? -7.999 5.650 12.977 1.00 82.56 105 GLN A CA 1
ATOM 860 C C . GLN A 1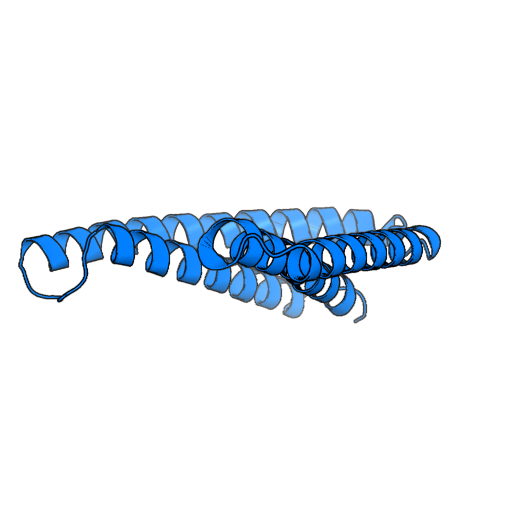 105 ? -6.648 6.299 12.685 1.00 82.56 105 GLN A C 1
ATOM 862 O O . GLN A 1 105 ? -6.244 6.360 11.524 1.00 82.56 105 GLN A O 1
ATOM 867 N N . LEU A 1 106 ? -5.901 6.704 13.718 1.00 84.31 106 LEU A N 1
ATOM 868 C CA . LEU A 1 106 ? -4.549 7.237 13.554 1.00 84.31 106 LEU A CA 1
ATOM 869 C C . LEU A 1 106 ? -3.629 6.239 12.832 1.00 84.31 106 LEU A C 1
ATOM 871 O O . LEU A 1 106 ? -2.915 6.627 11.906 1.00 84.31 106 LEU A O 1
ATOM 875 N N . ILE A 1 107 ? -3.663 4.958 13.212 1.00 86.12 107 ILE A N 1
ATOM 876 C CA . ILE A 1 107 ? -2.848 3.907 12.586 1.00 86.12 107 ILE A CA 1
ATOM 877 C C . ILE A 1 107 ? -3.234 3.707 11.120 1.00 86.12 107 ILE A C 1
ATOM 879 O O . ILE A 1 107 ? -2.360 3.720 10.252 1.00 86.12 107 ILE A O 1
ATOM 883 N N . VAL A 1 108 ? -4.527 3.557 10.826 1.00 86.31 108 VAL A N 1
ATOM 884 C CA . VAL A 1 108 ? -5.026 3.316 9.465 1.00 86.31 108 VAL A CA 1
ATOM 885 C C . VAL A 1 108 ? -4.713 4.497 8.549 1.00 86.31 108 VAL A C 1
ATOM 887 O O . VAL A 1 108 ? -4.189 4.295 7.451 1.00 86.31 108 VAL A O 1
ATOM 890 N N . PHE A 1 109 ? -4.973 5.729 8.995 1.00 81.12 109 PHE A N 1
ATOM 891 C CA . PHE A 1 109 ? -4.669 6.921 8.205 1.00 81.12 109 PHE A CA 1
ATOM 892 C C . PHE A 1 109 ? -3.172 7.079 7.971 1.00 81.12 109 PHE A C 1
ATOM 894 O O . PHE A 1 109 ? -2.760 7.346 6.843 1.00 81.12 109 PHE A O 1
ATOM 901 N N . THR A 1 110 ? -2.348 6.848 8.993 1.00 84.56 110 THR A N 1
ATOM 902 C CA . THR A 1 110 ? -0.891 6.945 8.850 1.00 84.56 110 THR A CA 1
ATOM 903 C C . THR A 1 110 ? -0.347 5.873 7.906 1.00 84.56 110 THR A C 1
ATOM 905 O O . THR A 1 110 ? 0.524 6.161 7.091 1.00 84.56 110 THR A O 1
ATOM 908 N N . PHE A 1 111 ? -0.893 4.655 7.947 1.00 85.19 111 PHE A N 1
ATOM 909 C CA . PHE A 1 111 ? -0.533 3.580 7.023 1.00 85.19 111 PHE A CA 1
ATOM 910 C C . PHE A 1 111 ? -0.890 3.915 5.571 1.00 85.19 111 PHE A C 1
ATOM 912 O O . PHE A 1 111 ? -0.043 3.796 4.685 1.00 85.19 111 PHE A O 1
ATOM 919 N N . MET A 1 112 ? -2.112 4.397 5.326 1.00 81.75 112 MET A N 1
ATOM 920 C CA . MET A 1 112 ? -2.535 4.841 3.994 1.00 81.75 112 MET A CA 1
ATOM 921 C C . MET A 1 112 ? -1.661 5.985 3.475 1.00 81.75 112 MET A C 1
ATOM 923 O O . MET A 1 112 ? -1.183 5.935 2.341 1.00 81.75 112 MET A O 1
ATOM 927 N N . LEU A 1 113 ? -1.407 6.991 4.314 1.00 78.50 113 LEU A N 1
ATOM 928 C CA . LEU A 1 113 ? -0.594 8.151 3.960 1.00 78.50 113 LEU A CA 1
ATOM 929 C C . LEU A 1 113 ? 0.858 7.753 3.669 1.00 78.50 113 LEU A C 1
ATOM 931 O O . LEU A 1 113 ? 1.445 8.250 2.711 1.00 78.50 113 LEU A O 1
ATOM 935 N N . GLY A 1 114 ? 1.408 6.805 4.429 1.00 78.50 114 GLY A N 1
ATOM 936 C CA . GLY A 1 114 ? 2.716 6.218 4.165 1.00 78.50 114 GLY A CA 1
ATOM 937 C C . GLY A 1 114 ? 2.781 5.518 2.810 1.00 78.50 114 GLY A C 1
ATOM 938 O O . GLY A 1 114 ? 3.639 5.839 1.992 1.00 78.50 114 GLY A O 1
ATOM 939 N N . ILE A 1 115 ? 1.826 4.636 2.498 1.00 81.00 115 ILE A N 1
ATOM 940 C CA . ILE A 1 115 ? 1.777 3.984 1.179 1.00 81.00 115 ILE A CA 1
ATOM 941 C C . ILE A 1 115 ? 1.713 5.026 0.057 1.00 81.00 115 ILE A C 1
ATOM 943 O O . ILE A 1 115 ? 2.461 4.923 -0.916 1.00 81.00 115 ILE A O 1
ATOM 947 N N . MET A 1 116 ? 0.868 6.052 0.187 1.00 75.81 116 MET A N 1
ATOM 948 C CA . MET A 1 116 ? 0.780 7.121 -0.813 1.00 75.81 116 MET A CA 1
ATOM 949 C C . MET A 1 116 ? 2.103 7.879 -0.955 1.00 75.81 116 MET A C 1
ATOM 951 O O . MET A 1 116 ? 2.564 8.095 -2.074 1.00 75.81 116 MET A O 1
ATOM 955 N N . MET A 1 117 ? 2.751 8.231 0.156 1.00 72.44 117 MET A N 1
ATOM 956 C CA . MET A 1 117 ? 4.046 8.909 0.157 1.00 72.44 117 MET A CA 1
ATOM 957 C C . MET A 1 117 ? 5.132 8.048 -0.496 1.00 72.44 117 MET A C 1
ATOM 959 O O . MET A 1 117 ? 5.870 8.541 -1.346 1.00 72.44 117 MET A O 1
ATOM 963 N N . MET A 1 118 ? 5.195 6.756 -0.167 1.00 79.69 118 MET A N 1
ATOM 964 C CA . MET A 1 118 ? 6.111 5.802 -0.790 1.00 79.69 118 MET A CA 1
ATOM 965 C C . MET A 1 118 ? 5.913 5.760 -2.308 1.00 79.69 118 MET A C 1
ATOM 967 O O . MET A 1 118 ? 6.892 5.792 -3.051 1.00 79.69 118 MET A O 1
ATOM 971 N N . LEU A 1 119 ? 4.666 5.709 -2.782 1.00 77.00 119 LEU A N 1
ATOM 972 C CA . LEU A 1 119 ? 4.361 5.699 -4.213 1.00 77.00 119 LEU A CA 1
ATOM 973 C C . LEU A 1 119 ? 4.781 7.009 -4.890 1.00 77.00 119 LEU A C 1
ATOM 975 O O . LEU A 1 119 ? 5.447 6.958 -5.921 1.00 77.00 119 LEU A O 1
ATOM 979 N N . VAL A 1 120 ? 4.469 8.162 -4.293 1.00 69.94 120 VAL A N 1
ATOM 980 C CA . VAL A 1 120 ? 4.824 9.485 -4.837 1.00 69.94 120 VAL A CA 1
ATOM 981 C C . VAL A 1 120 ? 6.338 9.677 -4.897 1.00 69.94 120 VAL A C 1
ATOM 983 O O . VAL A 1 120 ? 6.863 10.066 -5.936 1.00 69.94 120 VAL A O 1
ATOM 986 N N . VAL A 1 121 ? 7.056 9.379 -3.812 1.00 69.69 121 VAL A N 1
ATOM 987 C CA . VAL A 1 121 ? 8.518 9.527 -3.746 1.00 69.69 121 VAL A CA 1
ATOM 988 C C . VAL A 1 121 ? 9.193 8.571 -4.725 1.00 69.69 121 VAL A C 1
ATOM 990 O O . VAL A 1 121 ? 10.090 8.979 -5.462 1.00 69.69 121 VAL A O 1
ATOM 993 N N . ARG A 1 122 ? 8.732 7.317 -4.797 1.00 75.06 122 ARG A N 1
ATOM 994 C CA . ARG A 1 122 ? 9.224 6.337 -5.773 1.00 75.06 122 ARG A CA 1
ATOM 995 C C . ARG A 1 122 ? 9.018 6.832 -7.203 1.00 75.06 122 ARG A C 1
ATOM 997 O O . ARG A 1 122 ? 9.954 6.785 -7.996 1.00 75.06 122 ARG A O 1
ATOM 1004 N N . ASP A 1 123 ? 7.816 7.286 -7.536 1.00 68.25 123 ASP A N 1
ATOM 1005 C CA . ASP A 1 123 ? 7.483 7.718 -8.893 1.00 68.25 123 ASP A CA 1
ATOM 1006 C C . ASP A 1 123 ? 8.239 9.003 -9.266 1.00 68.25 123 ASP A C 1
ATOM 1008 O O . ASP A 1 123 ? 8.752 9.101 -10.376 1.00 68.25 123 ASP A O 1
ATOM 1012 N N . TYR A 1 124 ? 8.417 9.938 -8.329 1.00 69.88 124 TYR A N 1
ATOM 1013 C CA . TYR A 1 124 ? 9.245 11.133 -8.514 1.00 69.88 124 TYR A CA 1
ATOM 1014 C C . TYR A 1 124 ? 10.715 10.798 -8.796 1.00 69.88 124 TYR A C 1
ATOM 1016 O O . TYR A 1 124 ? 11.303 11.348 -9.727 1.00 69.88 124 TYR A O 1
ATOM 1024 N N . MET A 1 125 ? 11.308 9.873 -8.036 1.00 67.25 125 MET A N 1
ATOM 1025 C CA . MET A 1 125 ? 12.691 9.441 -8.266 1.00 67.25 125 MET A CA 1
ATOM 1026 C C . MET A 1 125 ? 12.852 8.700 -9.593 1.00 67.25 125 MET A C 1
ATOM 1028 O O . MET A 1 125 ? 13.875 8.838 -10.246 1.00 67.25 125 MET A O 1
ATOM 1032 N N . ASN A 1 126 ? 11.824 7.975 -10.031 1.00 67.69 126 ASN A N 1
ATOM 1033 C CA . ASN A 1 126 ? 11.822 7.308 -11.332 1.00 67.69 126 ASN A CA 1
ATOM 1034 C C . ASN A 1 126 ? 11.582 8.261 -12.520 1.00 67.69 126 ASN A C 1
ATOM 1036 O O . ASN A 1 126 ? 11.743 7.831 -13.658 1.00 67.69 126 ASN A O 1
ATOM 1040 N N . LEU A 1 127 ? 11.128 9.500 -12.281 1.00 61.41 127 LEU A N 1
ATOM 1041 C CA . LEU A 1 127 ? 10.866 10.517 -13.313 1.00 61.41 127 LEU A CA 1
ATOM 1042 C C . LEU A 1 127 ? 12.018 11.512 -13.502 1.00 61.41 127 LEU A C 1
ATOM 1044 O O . LEU A 1 127 ? 12.058 12.194 -14.522 1.00 61.41 127 LEU A O 1
ATOM 1048 N N . ARG A 1 128 ? 12.904 11.653 -12.509 1.00 52.91 128 ARG A N 1
ATOM 1049 C CA . ARG A 1 128 ? 14.049 12.582 -12.541 1.00 52.91 128 ARG A CA 1
ATOM 1050 C C . ARG A 1 128 ? 15.318 12.003 -13.175 1.00 52.91 128 ARG A C 1
ATOM 1052 O O . ARG A 1 128 ? 16.302 12.732 -13.279 1.00 52.91 128 ARG A O 1
ATOM 1059 N N . GLU A 1 129 ? 15.280 10.746 -13.601 1.00 45.06 129 GLU A N 1
ATOM 1060 C CA . GLU A 1 129 ? 16.339 10.043 -14.342 1.00 45.06 129 GLU A CA 1
ATOM 1061 C C . GLU A 1 129 ? 15.854 9.662 -15.744 1.00 45.06 129 GLU A C 1
ATOM 1063 O O . GLU A 1 129 ? 16.686 9.706 -16.677 1.00 45.06 129 GLU A O 1
#

pLDDT: mean 71.98, std 11.79, range [37.38, 89.44]

Sequence (129 aa):
MMNMKYKTYFIFQSMIPLILFGVYFINSRSNLTLIIAILAVVRLISLGVNIHKENLWNSINRQHDQRTRSNAYFAGYISFWSMLICLLIGAILIKNSIIVYDYLQLIVFTFMLGIMMMLVVRDYMNLRE

Secondary structure (DSSP, 8-state):
--SHHHHHHHHHHHHHHHHHHHHIIIII--HHHHHHHHHHHHHHHHHHHHHHHTTTTSTHHHHHHHHHHHHHHHHHHHHHHHHHHHHHHHHHHHHTT-S---HHHHHHHHHHHHHHHHHHHHHHHHH--

Radius of gyration: 19.12 Å; chains: 1; bounding box: 43×34×49 Å